Protein AF-A0A836I1F8-F1 (afdb_monomer_lite)

Structure (mmCIF, N/CA/C/O backbone):
data_AF-A0A836I1F8-F1
#
_entry.id   AF-A0A836I1F8-F1
#
loop_
_atom_site.group_PDB
_atom_site.id
_atom_site.type_symbol
_atom_site.label_atom_id
_atom_site.label_alt_id
_atom_site.label_comp_id
_atom_site.label_asym_id
_atom_site.label_entity_id
_atom_site.label_seq_id
_atom_site.pdbx_PDB_ins_code
_atom_site.Cartn_x
_atom_site.Cartn_y
_atom_site.Cartn_z
_atom_site.occupancy
_atom_site.B_iso_or_equiv
_atom_site.auth_seq_id
_atom_site.auth_comp_id
_atom_site.auth_asym_id
_atom_site.auth_atom_id
_atom_site.pdbx_PDB_model_num
ATOM 1 N N . MET A 1 1 ? 50.837 37.547 17.992 1.00 41.62 1 MET A N 1
ATOM 2 C CA . MET A 1 1 ? 50.452 37.220 16.601 1.00 41.62 1 MET A CA 1
ATOM 3 C C . MET A 1 1 ? 49.701 35.899 16.620 1.00 41.62 1 MET A C 1
ATOM 5 O O . MET A 1 1 ? 50.272 34.918 17.073 1.00 41.62 1 MET A O 1
ATOM 9 N N . TYR A 1 2 ? 48.423 35.875 16.237 1.00 47.38 2 TYR A N 1
ATOM 10 C CA . TYR A 1 2 ? 47.593 34.667 16.320 1.00 47.38 2 TYR A CA 1
ATOM 11 C C . TYR A 1 2 ? 47.621 33.910 14.987 1.00 47.38 2 TYR A C 1
ATOM 13 O O . TYR A 1 2 ? 47.236 34.447 13.952 1.00 47.38 2 TYR A O 1
ATOM 21 N N . SER A 1 3 ? 48.096 32.665 15.018 1.00 52.44 3 SER A N 1
ATOM 22 C CA . SER A 1 3 ? 48.100 31.749 13.875 1.00 52.44 3 SER A CA 1
ATOM 23 C C . SER A 1 3 ? 46.714 31.111 13.723 1.00 52.44 3 SER A C 1
ATOM 25 O O . SER A 1 3 ? 46.340 30.231 14.500 1.00 52.44 3 SER A O 1
ATOM 27 N N . LEU A 1 4 ? 45.952 31.534 12.711 1.00 58.38 4 LEU A N 1
ATOM 28 C CA . LEU A 1 4 ? 44.694 30.897 12.315 1.00 58.38 4 LEU A CA 1
ATOM 29 C C . LEU A 1 4 ? 44.990 29.585 11.577 1.00 58.38 4 LEU A C 1
ATOM 31 O O . LEU A 1 4 ? 45.276 29.569 10.380 1.00 58.38 4 LEU A O 1
ATOM 35 N N . SER A 1 5 ? 44.906 28.473 12.306 1.00 56.66 5 SER A N 1
ATOM 36 C CA . SER A 1 5 ? 44.980 27.126 11.740 1.00 56.66 5 SER A CA 1
ATOM 37 C C . SER A 1 5 ? 43.725 26.855 10.902 1.00 56.66 5 SER A C 1
ATOM 39 O O . SER A 1 5 ? 42.665 26.507 11.424 1.00 56.66 5 SER A O 1
ATOM 41 N N . ARG A 1 6 ? 43.824 27.042 9.581 1.00 63.53 6 ARG A N 1
ATOM 42 C CA . ARG A 1 6 ? 42.794 26.587 8.641 1.00 63.53 6 ARG A CA 1
ATOM 43 C C . ARG A 1 6 ? 42.877 25.069 8.538 1.00 63.53 6 ARG A C 1
ATOM 45 O O . ARG A 1 6 ? 43.654 24.531 7.756 1.00 63.53 6 ARG A O 1
ATOM 52 N N . ARG A 1 7 ? 42.060 24.372 9.327 1.00 64.12 7 ARG A N 1
ATOM 53 C CA . ARG A 1 7 ? 41.775 22.955 9.090 1.00 64.12 7 ARG A CA 1
ATOM 54 C C . ARG A 1 7 ? 40.974 22.865 7.797 1.00 64.12 7 ARG A C 1
ATOM 56 O O . ARG A 1 7 ? 39.801 23.227 7.760 1.00 64.12 7 ARG A O 1
ATOM 63 N N . VAL A 1 8 ? 41.632 22.439 6.725 1.00 63.22 8 VAL A N 1
ATOM 64 C CA . VAL A 1 8 ? 40.969 22.099 5.468 1.00 63.22 8 VAL A CA 1
ATOM 65 C C . VAL A 1 8 ? 40.129 20.859 5.751 1.00 63.22 8 VAL A C 1
ATOM 67 O O . VAL A 1 8 ? 40.662 19.767 5.932 1.00 63.22 8 VAL A O 1
ATOM 70 N N . LEU A 1 9 ? 38.816 21.044 5.877 1.00 62.44 9 LEU A N 1
ATOM 71 C CA . LEU A 1 9 ? 37.870 19.943 5.998 1.00 62.44 9 LEU A CA 1
ATOM 72 C C . LEU A 1 9 ? 37.938 19.139 4.699 1.00 62.44 9 LEU A C 1
ATOM 74 O O . LEU A 1 9 ? 37.469 19.589 3.653 1.00 62.44 9 LEU A O 1
ATOM 78 N N . HIS A 1 10 ? 38.570 17.967 4.758 1.00 67.44 10 HIS A N 1
ATOM 79 C CA . HIS A 1 10 ? 38.557 17.022 3.656 1.00 67.44 10 HIS A CA 1
ATOM 80 C C . HIS A 1 10 ? 37.114 16.560 3.450 1.00 67.44 10 HIS A C 1
ATOM 82 O O . HIS A 1 10 ? 36.580 15.755 4.206 1.00 67.44 10 HIS A O 1
ATOM 88 N N . THR A 1 11 ? 36.475 17.113 2.427 1.00 67.25 11 THR A N 1
ATOM 89 C CA . THR A 1 11 ? 35.201 16.634 1.905 1.00 67.25 11 THR A CA 1
ATOM 90 C C . THR A 1 11 ? 35.525 15.621 0.807 1.00 67.25 11 THR A C 1
ATOM 92 O O . THR A 1 11 ? 36.039 16.013 -0.245 1.00 67.25 11 THR A O 1
ATOM 95 N N . PRO A 1 12 ? 35.318 14.309 1.022 1.00 70.38 12 PRO A N 1
ATOM 96 C CA . PRO A 1 12 ? 35.457 13.348 -0.060 1.00 70.38 12 PRO A CA 1
ATOM 97 C C . PRO A 1 12 ? 34.314 13.591 -1.050 1.00 70.38 12 PRO A C 1
ATOM 99 O O . PRO A 1 12 ? 33.153 13.307 -0.771 1.00 70.38 12 PRO A O 1
ATOM 102 N N . SER A 1 13 ? 34.637 14.165 -2.210 1.00 71.00 13 SER A N 1
ATOM 103 C CA . SER A 1 13 ? 33.685 14.255 -3.316 1.00 71.00 13 SER A CA 1
ATOM 104 C C . SER A 1 13 ? 33.624 12.896 -4.005 1.00 71.00 13 SER A C 1
ATOM 106 O O . SER A 1 13 ? 34.591 12.450 -4.623 1.00 71.00 13 SER A O 1
ATOM 108 N N . ILE A 1 14 ? 32.489 12.213 -3.871 1.00 73.44 14 ILE A N 1
ATOM 109 C CA . ILE A 1 14 ? 32.234 10.971 -4.599 1.00 73.44 14 ILE A CA 1
ATOM 110 C C . ILE A 1 14 ? 32.002 11.354 -6.063 1.00 73.44 14 ILE A C 1
ATOM 112 O O . ILE A 1 14 ? 30.986 11.952 -6.413 1.00 73.44 14 ILE A O 1
ATOM 116 N N . ARG A 1 15 ? 32.984 11.057 -6.917 1.00 66.62 15 ARG A N 1
ATOM 117 C CA . ARG A 1 15 ? 32.879 11.238 -8.367 1.00 66.62 15 ARG A CA 1
ATOM 118 C C . ARG A 1 15 ? 32.324 9.956 -8.966 1.00 66.62 15 ARG A C 1
ATOM 120 O O . ARG A 1 15 ? 33.021 8.951 -9.035 1.00 66.62 15 ARG A O 1
ATOM 127 N N . PHE A 1 16 ? 31.076 9.996 -9.405 1.00 64.06 16 PHE A N 1
ATOM 128 C CA . PHE A 1 16 ? 30.490 8.895 -10.154 1.00 64.06 16 PHE A CA 1
ATOM 129 C C . PHE A 1 16 ? 30.950 8.972 -11.616 1.00 64.06 16 PHE A C 1
ATOM 131 O O . PHE A 1 16 ? 30.453 9.779 -12.396 1.00 64.06 16 PHE A O 1
ATOM 138 N N . THR A 1 17 ? 31.923 8.141 -11.990 1.00 67.44 17 THR A N 1
ATOM 139 C CA . THR A 1 17 ? 32.357 7.928 -13.382 1.00 67.44 17 THR A CA 1
ATOM 140 C C . THR A 1 17 ? 31.455 6.906 -14.068 1.00 67.44 17 THR A C 1
ATOM 142 O O . THR A 1 17 ? 31.910 5.846 -14.488 1.00 67.44 17 T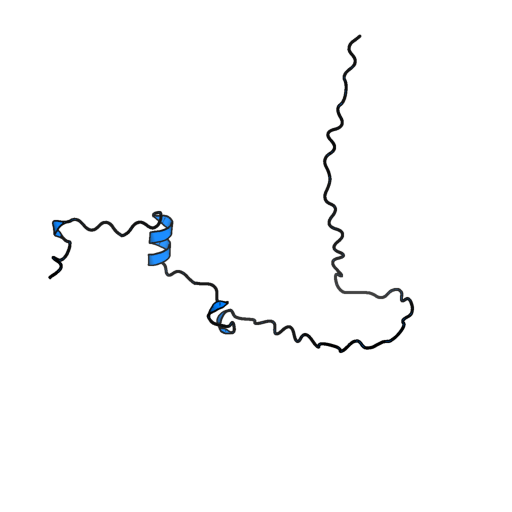HR A O 1
ATOM 145 N N . TYR A 1 18 ? 30.159 7.189 -14.166 1.00 62.56 18 TYR A N 1
ATOM 146 C CA . TYR A 1 18 ? 29.302 6.438 -15.080 1.00 62.56 18 TYR A CA 1
ATOM 147 C C . TYR A 1 18 ? 29.262 7.200 -16.398 1.00 62.56 18 TYR A C 1
ATOM 149 O O . TYR A 1 18 ? 28.641 8.258 -16.502 1.00 62.56 18 TYR A O 1
ATOM 157 N N . ALA A 1 19 ? 29.975 6.684 -17.400 1.00 63.66 19 ALA A N 1
ATOM 158 C CA . ALA A 1 19 ? 29.827 7.149 -18.767 1.00 63.66 19 ALA A CA 1
ATOM 159 C C . ALA A 1 19 ? 28.411 6.783 -19.219 1.00 63.66 19 ALA A C 1
ATOM 161 O O . ALA A 1 19 ? 28.134 5.639 -19.577 1.00 63.66 19 ALA A O 1
ATOM 162 N N . LEU A 1 20 ? 27.497 7.753 -19.181 1.00 56.62 20 LEU A N 1
ATOM 163 C CA . LEU A 1 20 ? 26.290 7.666 -19.983 1.00 56.62 20 LEU A CA 1
ATOM 164 C C . LEU A 1 20 ? 26.766 7.676 -21.432 1.00 56.62 20 LEU A C 1
ATOM 166 O O . LEU A 1 20 ? 27.082 8.732 -21.982 1.00 56.62 20 LEU A O 1
ATOM 170 N N . VAL A 1 21 ? 26.856 6.490 -22.035 1.00 56.84 21 VAL A N 1
ATOM 171 C CA . VAL A 1 21 ? 26.918 6.342 -23.487 1.00 56.84 21 VAL A CA 1
ATOM 172 C C . VAL A 1 21 ? 25.571 6.837 -24.007 1.00 56.84 21 VAL A C 1
ATOM 174 O O . VAL A 1 21 ? 24.631 6.081 -24.236 1.00 56.84 21 VAL A O 1
ATOM 177 N N . LYS A 1 22 ? 25.455 8.162 -24.107 1.00 55.47 22 LYS A N 1
ATOM 178 C CA . LYS A 1 22 ? 24.421 8.828 -24.878 1.00 55.47 22 LYS A CA 1
ATOM 179 C C . LYS A 1 22 ? 24.738 8.477 -26.321 1.00 55.47 22 LYS A C 1
ATOM 181 O O . LYS A 1 22 ? 25.805 8.825 -26.818 1.00 55.47 22 LYS A O 1
ATOM 186 N N . GLY A 1 23 ? 23.856 7.689 -26.926 1.00 55.22 23 GLY A N 1
ATOM 187 C CA . GLY A 1 23 ? 24.056 7.145 -28.258 1.00 55.22 23 GLY A CA 1
ATOM 188 C C . GLY A 1 23 ? 24.513 8.204 -29.261 1.00 55.22 23 GLY A C 1
ATOM 189 O O . GLY A 1 23 ? 23.985 9.315 -29.292 1.00 55.22 23 GLY A O 1
ATOM 190 N N . GLY A 1 24 ? 25.481 7.808 -30.087 1.00 49.38 24 GLY A N 1
ATOM 191 C CA . GLY A 1 24 ? 25.861 8.513 -31.305 1.00 49.38 24 GLY A CA 1
ATOM 192 C C . GLY A 1 24 ? 27.354 8.808 -31.411 1.00 49.38 24 GLY A C 1
ATOM 193 O O . GLY A 1 24 ? 27.813 9.827 -30.914 1.00 49.38 24 GLY A O 1
ATOM 194 N N . GLY A 1 25 ? 28.079 7.967 -32.159 1.00 48.03 25 GLY A N 1
ATOM 195 C CA . GLY A 1 25 ? 29.293 8.398 -32.864 1.00 48.03 25 GLY A CA 1
ATOM 196 C C . GLY A 1 25 ? 30.603 7.711 -32.471 1.00 48.03 25 GLY A C 1
ATOM 197 O O . GLY A 1 25 ? 31.259 8.107 -31.520 1.00 48.03 25 GLY A O 1
ATOM 198 N N . ILE A 1 26 ? 30.964 6.700 -33.267 1.00 55.03 26 ILE A N 1
ATOM 199 C CA . ILE A 1 26 ? 32.305 6.314 -33.753 1.00 55.03 26 ILE A CA 1
ATOM 200 C C . ILE A 1 26 ? 33.515 6.902 -32.991 1.00 55.03 26 ILE A C 1
ATOM 202 O O . ILE A 1 26 ? 33.825 8.074 -33.174 1.00 55.03 26 ILE A O 1
ATOM 206 N N . ALA A 1 27 ? 34.288 6.057 -32.292 1.00 46.78 27 ALA A N 1
ATOM 207 C CA . ALA A 1 27 ? 35.757 6.012 -32.406 1.00 46.78 27 ALA A CA 1
ATOM 208 C C . ALA A 1 27 ? 36.402 4.916 -31.530 1.00 46.78 27 ALA A C 1
ATOM 210 O O . ALA A 1 27 ? 36.080 4.763 -30.358 1.00 46.78 27 ALA A O 1
ATOM 211 N N . ALA A 1 28 ? 37.406 4.270 -32.134 1.00 44.59 28 ALA A N 1
ATOM 212 C CA . ALA A 1 28 ? 38.546 3.559 -31.546 1.00 44.59 28 ALA A CA 1
ATOM 213 C C . ALA A 1 28 ? 38.336 2.158 -30.925 1.00 44.59 28 ALA A C 1
ATOM 215 O O . ALA A 1 28 ? 37.931 1.985 -29.781 1.00 44.59 28 ALA A O 1
ATOM 216 N N . ALA A 1 29 ? 38.768 1.150 -31.694 1.00 47.94 29 ALA A N 1
ATOM 217 C CA . ALA A 1 29 ? 39.170 -0.173 -31.214 1.00 47.94 29 ALA A CA 1
ATOM 218 C C . ALA A 1 29 ? 40.336 -0.090 -30.199 1.00 47.94 29 ALA A C 1
ATOM 220 O O . ALA A 1 29 ? 41.109 0.872 -30.227 1.00 47.94 29 ALA A O 1
ATOM 221 N N . PRO A 1 30 ? 40.558 -1.145 -29.391 1.00 49.69 30 PRO A N 1
ATOM 222 C CA . PRO A 1 30 ? 41.634 -2.062 -29.774 1.00 49.69 30 PRO A CA 1
ATOM 223 C C . PRO A 1 30 ? 41.304 -3.562 -29.624 1.00 49.69 30 PRO A C 1
ATOM 225 O O . PRO A 1 30 ? 40.327 -3.974 -29.013 1.00 49.69 30 PRO A O 1
ATOM 228 N N . LYS A 1 31 ? 42.165 -4.342 -30.286 1.00 46.47 31 LYS A N 1
ATOM 229 C CA . LYS A 1 31 ? 42.172 -5.780 -30.616 1.00 46.47 31 LYS A CA 1
ATOM 230 C C . LYS A 1 31 ? 41.732 -6.782 -29.526 1.00 46.47 31 LYS A C 1
ATOM 232 O O . LYS A 1 31 ? 42.033 -6.625 -28.351 1.00 46.47 31 LYS A O 1
ATOM 237 N N . ALA A 1 32 ? 41.122 -7.872 -30.011 1.00 45.03 32 ALA A N 1
ATOM 238 C CA . ALA A 1 32 ? 40.672 -9.080 -29.303 1.00 45.03 32 ALA A CA 1
ATOM 239 C C . ALA A 1 32 ? 41.815 -9.938 -28.700 1.00 45.03 32 ALA A C 1
ATOM 241 O O . ALA A 1 32 ? 42.976 -9.771 -29.083 1.00 45.03 32 ALA A O 1
ATOM 242 N N . PRO A 1 33 ? 41.482 -10.930 -27.846 1.00 47.78 33 PRO A N 1
ATOM 243 C CA . PRO A 1 33 ? 41.369 -12.284 -28.393 1.00 47.78 33 PRO A CA 1
ATOM 244 C C . PRO A 1 33 ? 40.079 -13.017 -27.989 1.00 47.78 33 PRO A C 1
ATOM 246 O O . PRO A 1 33 ? 39.545 -12.890 -26.891 1.00 47.78 33 PRO A O 1
ATOM 249 N N . THR A 1 34 ? 39.596 -13.807 -28.939 1.00 49.47 34 THR A N 1
ATOM 250 C CA . THR A 1 34 ? 38.479 -14.749 -28.865 1.00 49.47 34 THR A CA 1
ATOM 251 C C . THR A 1 34 ? 38.721 -15.883 -27.869 1.00 49.47 34 THR A C 1
ATOM 253 O O . THR A 1 34 ? 39.661 -16.651 -28.055 1.00 49.47 34 THR A O 1
ATOM 256 N N . ALA A 1 35 ? 37.804 -16.072 -26.917 1.00 39.62 35 ALA A N 1
ATOM 257 C CA . ALA A 1 35 ? 37.450 -17.388 -26.383 1.00 39.62 35 ALA A CA 1
ATOM 258 C C . ALA A 1 35 ? 36.071 -17.337 -25.700 1.00 39.62 35 ALA A C 1
ATOM 260 O O . ALA A 1 35 ? 35.912 -16.744 -24.639 1.00 39.62 35 ALA A O 1
ATOM 261 N N . GLY A 1 36 ? 35.078 -17.975 -26.327 1.00 48.12 36 GLY A N 1
ATOM 262 C CA . GLY A 1 36 ? 33.921 -18.539 -25.629 1.00 48.12 36 GLY A CA 1
ATOM 263 C C . GLY A 1 36 ? 32.968 -17.567 -24.936 1.00 48.12 36 GLY A C 1
ATOM 264 O O . GLY A 1 36 ? 32.542 -17.844 -23.820 1.00 48.12 36 GLY A O 1
ATOM 265 N N . ALA A 1 37 ? 32.565 -16.472 -25.583 1.00 41.62 37 ALA A N 1
ATOM 266 C CA . ALA A 1 37 ? 31.352 -15.783 -25.155 1.00 41.62 37 ALA A CA 1
ATOM 267 C C . ALA A 1 37 ? 30.156 -16.628 -25.607 1.00 41.62 37 ALA A C 1
ATOM 269 O O . ALA A 1 37 ? 29.648 -16.463 -26.719 1.00 41.62 37 ALA A O 1
ATOM 270 N N . ALA A 1 38 ? 29.717 -17.555 -24.748 1.00 49.28 38 ALA A N 1
ATOM 271 C CA . ALA A 1 38 ? 28.325 -17.972 -24.751 1.00 49.28 38 ALA A CA 1
ATOM 272 C C . ALA A 1 38 ? 27.528 -16.671 -24.687 1.00 49.28 38 ALA A C 1
ATOM 274 O O . ALA A 1 38 ? 27.479 -16.003 -23.653 1.00 49.28 38 ALA A O 1
ATOM 275 N N . THR A 1 39 ? 27.040 -16.239 -25.846 1.00 45.72 39 THR A N 1
ATOM 276 C CA . THR A 1 39 ? 26.238 -15.036 -25.955 1.00 45.72 39 THR A CA 1
ATOM 277 C C . THR A 1 39 ? 24.928 -15.434 -25.317 1.00 45.72 39 THR A C 1
ATOM 279 O O . THR A 1 39 ? 24.042 -15.974 -25.972 1.00 45.72 39 THR A O 1
ATOM 282 N N . ILE A 1 40 ? 24.847 -15.269 -23.996 1.00 58.88 40 ILE A N 1
ATOM 283 C CA . ILE A 1 40 ? 23.576 -15.210 -23.305 1.00 5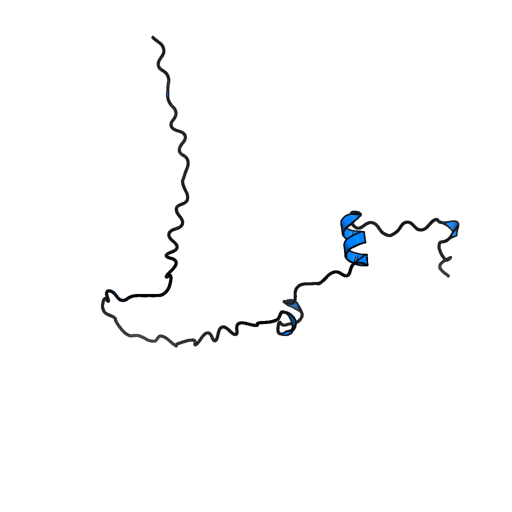8.88 40 ILE A CA 1
ATOM 284 C C . ILE A 1 40 ? 22.943 -13.971 -23.917 1.00 58.88 40 ILE A C 1
ATOM 286 O O . ILE A 1 40 ? 23.230 -12.844 -23.514 1.00 58.88 40 ILE A O 1
ATOM 290 N N . THR A 1 41 ? 22.154 -14.172 -24.969 1.00 52.28 41 THR A N 1
ATOM 291 C CA . THR A 1 41 ? 21.130 -13.225 -25.373 1.00 52.28 41 THR A CA 1
ATOM 292 C C . THR A 1 41 ? 20.224 -13.113 -24.165 1.00 52.28 41 THR A C 1
ATOM 294 O O . THR A 1 41 ? 19.258 -13.858 -24.017 1.00 52.28 41 THR A O 1
ATOM 297 N N . HIS A 1 42 ? 20.605 -12.242 -23.234 1.00 53.72 42 HIS A N 1
ATOM 298 C CA . HIS A 1 42 ? 19.739 -11.790 -22.177 1.00 53.72 42 HIS A CA 1
ATOM 299 C C . HIS A 1 42 ? 18.680 -10.978 -22.906 1.00 53.72 42 HIS A C 1
ATOM 301 O O . HIS A 1 42 ? 18.830 -9.775 -23.108 1.00 53.72 42 HIS A O 1
ATOM 307 N N . VAL A 1 43 ? 17.650 -11.669 -23.391 1.00 60.75 43 VAL A N 1
ATOM 308 C CA . VAL A 1 43 ? 16.435 -11.042 -23.885 1.00 60.75 43 VAL A CA 1
ATOM 309 C C . VAL A 1 43 ? 15.866 -10.342 -22.662 1.00 60.75 43 VAL A C 1
ATOM 311 O O . VAL A 1 43 ? 15.229 -10.955 -21.812 1.00 60.75 43 VAL A O 1
ATOM 314 N N . GLN A 1 44 ? 16.230 -9.074 -22.485 1.00 66.31 44 GLN A N 1
ATOM 315 C CA . GLN A 1 44 ? 15.582 -8.205 -21.523 1.00 66.31 44 GLN A CA 1
ATOM 316 C C . GLN A 1 44 ? 14.175 -7.998 -22.075 1.00 66.31 44 GLN A C 1
ATOM 318 O O . GLN A 1 44 ? 13.954 -7.130 -22.913 1.00 66.31 44 GLN A O 1
ATOM 323 N N . THR A 1 45 ? 13.242 -8.866 -21.687 1.00 72.38 45 THR A N 1
ATOM 324 C CA . THR A 1 45 ? 11.813 -8.621 -21.872 1.00 72.38 45 THR A CA 1
ATOM 325 C C . THR A 1 45 ? 11.472 -7.403 -21.032 1.00 72.38 45 THR A C 1
ATOM 327 O O . THR A 1 45 ? 11.319 -7.491 -19.814 1.00 72.38 45 THR A O 1
ATOM 330 N N . ILE A 1 46 ? 11.466 -6.246 -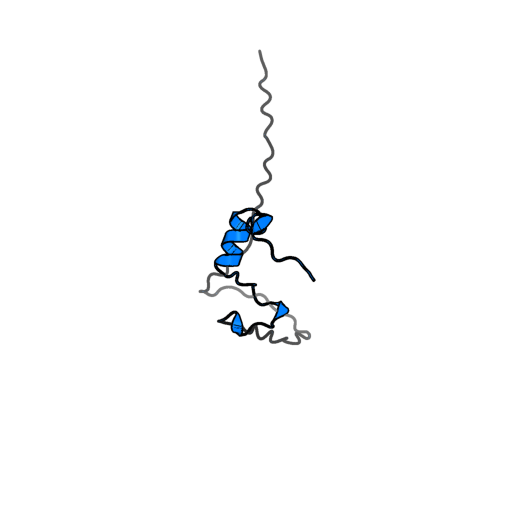21.688 1.00 78.00 46 ILE A N 1
ATOM 331 C CA . ILE A 1 46 ? 10.943 -5.006 -21.134 1.00 78.00 46 ILE A CA 1
ATOM 332 C C . ILE A 1 46 ? 9.426 -5.175 -21.142 1.00 78.00 46 ILE A C 1
ATOM 334 O O . ILE A 1 46 ? 8.828 -5.280 -22.207 1.00 78.00 46 ILE A O 1
ATOM 338 N N . PHE A 1 47 ? 8.829 -5.270 -19.957 1.00 79.94 47 PHE A N 1
ATOM 339 C CA . PHE A 1 47 ? 7.378 -5.300 -19.802 1.00 79.94 47 PHE A CA 1
ATOM 340 C C . PHE A 1 47 ? 6.858 -3.865 -19.786 1.00 79.94 47 PHE A C 1
ATOM 342 O O . PHE A 1 47 ? 7.384 -3.026 -19.049 1.00 79.94 47 PHE A O 1
ATOM 349 N N . GLU A 1 48 ? 5.842 -3.581 -20.596 1.00 83.56 48 GLU A N 1
ATOM 350 C CA . GLU A 1 48 ? 5.257 -2.237 -20.693 1.00 83.56 48 GLU A CA 1
ATOM 351 C C . GLU A 1 48 ? 4.193 -1.998 -19.609 1.00 83.56 48 GLU A C 1
ATOM 353 O O . GLU A 1 48 ? 3.885 -0.852 -19.280 1.00 83.56 48 GLU A O 1
ATOM 358 N N . SER A 1 49 ? 3.670 -3.073 -19.006 1.00 86.25 49 SER A N 1
ATOM 359 C CA . SER A 1 49 ? 2.640 -3.027 -17.966 1.00 86.25 49 SER A CA 1
ATOM 360 C C . SER A 1 49 ? 2.985 -3.896 -16.754 1.00 86.25 49 SER A C 1
ATOM 362 O O . SER A 1 49 ? 3.544 -4.988 -16.865 1.00 86.25 49 SER A O 1
ATOM 364 N N . PHE A 1 50 ? 2.574 -3.446 -15.565 1.00 86.62 50 PHE A N 1
ATOM 365 C CA . PHE A 1 50 ? 2.698 -4.223 -14.328 1.00 86.62 50 PHE A CA 1
ATOM 366 C C . PHE A 1 50 ? 1.828 -5.489 -14.329 1.00 86.62 50 PHE A C 1
ATOM 368 O O . PHE A 1 50 ? 2.126 -6.435 -13.596 1.00 86.62 50 PHE A O 1
ATOM 375 N N . ASP A 1 51 ? 0.787 -5.548 -15.163 1.00 86.19 51 ASP A N 1
ATOM 376 C CA . ASP A 1 51 ? -0.081 -6.725 -15.290 1.00 86.19 51 ASP A CA 1
ATOM 377 C C . ASP A 1 51 ? 0.598 -7.912 -15.976 1.00 86.19 51 ASP A C 1
ATOM 379 O O . ASP A 1 51 ? 0.117 -9.043 -15.877 1.00 86.19 51 ASP A O 1
ATOM 383 N N . GLU A 1 52 ? 1.736 -7.686 -16.622 1.00 87.44 52 GLU A N 1
ATOM 384 C CA . GLU A 1 52 ? 2.530 -8.728 -17.274 1.00 87.44 52 GLU A CA 1
ATOM 385 C C . GLU A 1 52 ? 3.522 -9.375 -16.298 1.00 87.44 52 GLU A C 1
ATOM 387 O O . GLU A 1 52 ? 4.002 -10.487 -16.526 1.00 87.44 52 GLU A O 1
ATOM 392 N N . LEU A 1 53 ? 3.782 -8.727 -15.157 1.00 87.38 53 LEU A N 1
ATOM 393 C CA . LEU A 1 53 ? 4.705 -9.242 -14.157 1.00 87.38 53 LEU A CA 1
ATOM 394 C C . LEU A 1 53 ? 4.118 -10.465 -13.431 1.00 87.38 53 LEU A C 1
ATOM 396 O O . LEU A 1 53 ? 2.903 -10.558 -13.196 1.00 87.38 53 LEU A O 1
ATOM 400 N N . PRO A 1 54 ? 4.969 -11.401 -12.984 1.00 90.69 54 PRO A N 1
ATOM 401 C CA . PRO A 1 54 ? 4.581 -12.435 -12.035 1.00 90.69 54 PRO A CA 1
ATOM 402 C C . PRO A 1 54 ? 3.908 -11.845 -10.791 1.00 90.69 54 PRO A C 1
ATOM 404 O O . PRO A 1 54 ? 4.329 -10.810 -10.281 1.00 90.69 54 PRO A O 1
ATOM 407 N N . LYS A 1 55 ? 2.887 -12.529 -10.255 1.00 90.00 55 LYS A N 1
ATOM 408 C CA . LYS A 1 55 ? 2.038 -12.020 -9.154 1.00 90.00 55 LYS A CA 1
ATOM 409 C C . LYS A 1 55 ? 2.814 -11.479 -7.947 1.00 90.00 55 LYS A C 1
ATOM 411 O O . LYS A 1 55 ? 2.393 -10.501 -7.351 1.00 90.00 55 LYS A O 1
ATOM 416 N N . HIS A 1 56 ? 3.929 -12.112 -7.591 1.00 90.12 56 HIS A N 1
ATOM 417 C CA . HIS A 1 56 ? 4.752 -11.737 -6.437 1.00 90.12 56 HIS A CA 1
ATOM 418 C C . HIS A 1 56 ? 5.679 -10.536 -6.699 1.00 90.12 56 HIS A C 1
ATOM 420 O O . HIS A 1 56 ? 6.242 -9.997 -5.754 1.00 90.12 56 HIS A O 1
ATOM 426 N N . LEU A 1 57 ? 5.844 -10.130 -7.962 1.00 89.31 57 LEU A N 1
ATOM 427 C CA . LEU A 1 57 ? 6.605 -8.946 -8.373 1.00 89.31 57 LEU A CA 1
ATOM 428 C C . LEU A 1 57 ? 5.698 -7.755 -8.697 1.00 89.31 57 LEU A C 1
ATOM 430 O O . LEU A 1 57 ? 6.197 -6.656 -8.926 1.00 89.31 57 LEU A O 1
ATOM 434 N N . ARG A 1 58 ? 4.374 -7.955 -8.730 1.00 91.50 58 ARG A N 1
ATOM 435 C CA . ARG A 1 58 ? 3.432 -6.860 -8.960 1.00 91.50 58 ARG A CA 1
ATOM 436 C C . ARG A 1 58 ? 3.419 -5.927 -7.752 1.00 91.50 58 ARG A C 1
ATOM 438 O O . ARG A 1 58 ? 3.264 -6.408 -6.626 1.00 91.50 58 ARG A O 1
ATOM 445 N N . PRO A 1 59 ? 3.525 -4.606 -7.963 1.00 90.31 59 PRO A N 1
ATOM 446 C CA . PRO A 1 59 ? 3.276 -3.641 -6.907 1.00 90.31 59 PRO A CA 1
ATOM 447 C C . PRO A 1 59 ? 1.869 -3.832 -6.335 1.00 90.31 59 PRO A C 1
ATOM 449 O O . PRO A 1 59 ? 0.904 -4.025 -7.077 1.00 90.31 59 PRO A O 1
ATOM 452 N N . ARG A 1 60 ? 1.740 -3.762 -5.008 1.00 90.06 60 ARG A N 1
ATOM 453 C CA . ARG A 1 60 ? 0.424 -3.726 -4.366 1.00 90.06 60 ARG A CA 1
ATOM 454 C C . ARG A 1 60 ? -0.187 -2.345 -4.584 1.00 90.06 60 ARG A C 1
ATOM 456 O O . ARG A 1 60 ? 0.392 -1.348 -4.163 1.00 90.06 60 ARG A O 1
ATOM 463 N N . VAL A 1 61 ? -1.363 -2.309 -5.198 1.00 90.12 61 VAL A N 1
ATOM 464 C CA . VAL A 1 61 ? -2.173 -1.094 -5.321 1.00 90.12 61 VAL A CA 1
ATOM 465 C C . VAL A 1 61 ? -3.146 -1.053 -4.147 1.00 90.12 61 VAL A C 1
ATOM 467 O O . VAL A 1 61 ? -3.839 -2.038 -3.896 1.00 90.12 61 VAL A O 1
ATOM 470 N N . PHE A 1 62 ? -3.159 0.059 -3.415 1.00 91.75 62 PHE A N 1
ATOM 471 C CA . PHE A 1 62 ? -4.092 0.286 -2.312 1.00 91.75 62 PHE A CA 1
ATOM 472 C C . PHE A 1 62 ? -5.388 0.894 -2.843 1.00 91.75 62 PHE A C 1
ATOM 474 O O . PHE A 1 62 ? -5.339 1.772 -3.706 1.00 91.75 62 PHE A O 1
ATOM 481 N N . CYS A 1 63 ? -6.535 0.450 -2.331 1.00 92.88 63 CYS A N 1
ATOM 482 C CA . CYS A 1 63 ? -7.799 1.140 -2.598 1.00 92.88 63 CYS A CA 1
ATOM 483 C C . CYS A 1 63 ? -7.939 2.389 -1.713 1.00 92.88 63 CYS A C 1
ATOM 485 O O . CYS A 1 63 ? -7.255 2.511 -0.697 1.00 92.88 63 CYS A O 1
ATOM 487 N N . ASP A 1 64 ? -8.850 3.298 -2.063 1.00 91.31 64 ASP A N 1
ATOM 488 C CA . ASP A 1 64 ? -9.041 4.561 -1.330 1.00 91.31 64 ASP A CA 1
ATOM 489 C C . ASP A 1 64 ? -9.306 4.333 0.166 1.00 91.31 64 ASP A C 1
ATOM 491 O O . ASP A 1 64 ? -8.694 4.966 1.018 1.00 91.31 64 ASP A O 1
ATOM 495 N N . ALA A 1 65 ? -10.125 3.334 0.504 1.00 88.56 65 ALA A N 1
ATOM 496 C CA . ALA A 1 65 ? -10.399 2.985 1.896 1.00 88.56 65 ALA A CA 1
ATOM 497 C C . ALA A 1 65 ? -9.153 2.480 2.652 1.00 88.56 65 ALA A C 1
ATOM 499 O O . ALA A 1 65 ? -8.988 2.766 3.837 1.00 88.56 65 ALA A O 1
ATOM 500 N N . GLU A 1 66 ? -8.266 1.724 1.996 1.00 90.75 66 GLU A N 1
ATOM 501 C CA . GLU A 1 66 ? -6.986 1.314 2.592 1.00 90.75 66 GLU A CA 1
ATOM 502 C C . GLU A 1 66 ? -6.043 2.512 2.747 1.00 90.75 66 GLU A C 1
ATOM 504 O O . GLU A 1 66 ? -5.349 2.623 3.760 1.00 90.75 66 GLU A O 1
ATOM 509 N N . MET A 1 67 ? -6.041 3.414 1.764 1.00 92.69 67 MET A N 1
ATOM 510 C CA . MET A 1 67 ? -5.266 4.651 1.789 1.00 92.69 67 MET A CA 1
ATOM 511 C C . MET A 1 67 ? -5.667 5.524 2.983 1.00 92.69 67 MET A C 1
ATOM 513 O O . MET A 1 67 ? -4.791 5.974 3.720 1.00 92.69 67 MET A O 1
ATOM 517 N N . ASP A 1 68 ? -6.968 5.697 3.222 1.00 90.12 68 ASP A N 1
ATOM 518 C CA . ASP A 1 68 ? -7.503 6.455 4.358 1.00 90.12 68 ASP A CA 1
ATOM 519 C C . ASP A 1 68 ? -7.043 5.859 5.692 1.00 90.12 68 ASP A C 1
ATOM 521 O O . ASP A 1 68 ? -6.595 6.572 6.590 1.00 90.12 68 ASP A O 1
ATOM 525 N N . VAL A 1 69 ? -7.081 4.531 5.819 1.00 90.31 69 VAL A N 1
ATOM 526 C CA . VAL A 1 69 ? -6.595 3.843 7.022 1.00 90.31 69 VAL A CA 1
ATOM 527 C C . VAL A 1 69 ? -5.106 4.112 7.238 1.00 90.31 69 VAL A C 1
ATOM 529 O O . VAL A 1 69 ? -4.702 4.394 8.366 1.00 90.31 69 VAL A O 1
ATOM 532 N N . ILE A 1 70 ? -4.287 4.076 6.184 1.00 90.88 70 ILE A N 1
ATOM 533 C CA . ILE A 1 70 ? -2.851 4.382 6.272 1.00 90.88 70 ILE A CA 1
ATOM 534 C C . ILE A 1 70 ? -2.627 5.843 6.683 1.00 90.88 70 ILE A C 1
ATOM 536 O O . ILE A 1 70 ? -1.811 6.103 7.569 1.00 90.88 70 ILE A O 1
ATOM 540 N N . GLN A 1 71 ? -3.370 6.785 6.096 1.00 90.88 71 GLN A N 1
ATOM 541 C CA . GLN A 1 71 ? -3.300 8.208 6.451 1.00 90.88 71 GLN A CA 1
ATOM 542 C C . GLN A 1 71 ? -3.661 8.450 7.922 1.00 90.88 71 GLN A C 1
ATOM 544 O O . GLN A 1 71 ? -3.045 9.285 8.582 1.00 90.88 71 GLN A O 1
ATOM 549 N N . MET A 1 72 ? -4.592 7.661 8.462 1.00 90.25 72 MET A N 1
ATOM 550 C CA . MET A 1 72 ? -4.993 7.688 9.872 1.00 90.25 72 MET A CA 1
ATOM 551 C C . MET A 1 72 ? -4.096 6.832 10.787 1.00 90.25 72 MET A C 1
ATOM 553 O O . MET A 1 72 ? -4.474 6.513 11.916 1.00 90.25 72 MET A O 1
ATOM 557 N N . GLY A 1 73 ? -2.902 6.446 10.327 1.00 92.06 73 GLY A N 1
ATOM 558 C CA . GLY A 1 73 ? -1.914 5.717 11.128 1.00 92.06 73 GLY A CA 1
ATOM 559 C C . GLY A 1 73 ? -2.196 4.220 11.280 1.00 92.06 73 GLY A C 1
ATOM 560 O O . GLY A 1 73 ? -1.722 3.597 12.229 1.00 92.06 73 GLY A O 1
ATOM 561 N N . GLY A 1 74 ? -2.979 3.629 10.379 1.00 89.19 74 GLY A N 1
ATOM 562 C CA . GLY A 1 74 ? -3.336 2.210 10.408 1.00 89.19 74 GLY A CA 1
ATOM 563 C C . GLY A 1 74 ? -4.425 1.856 11.423 1.00 89.19 74 GLY A C 1
ATOM 564 O O . GLY A 1 74 ? -4.657 0.676 11.687 1.00 89.19 74 GLY A O 1
ATOM 565 N N . ALA A 1 75 ? -5.080 2.853 12.024 1.00 85.44 75 ALA A N 1
ATOM 566 C CA . ALA A 1 75 ? -6.117 2.624 13.019 1.00 85.44 75 ALA A CA 1
ATOM 567 C C . ALA A 1 75 ? -7.396 2.065 12.377 1.00 85.44 75 ALA A C 1
ATOM 569 O O . ALA A 1 75 ? -7.851 2.531 11.332 1.00 85.44 75 ALA A O 1
ATOM 570 N N . ALA A 1 76 ? -8.012 1.082 13.038 1.00 82.00 76 ALA A N 1
ATOM 571 C CA . ALA A 1 76 ? -9.334 0.615 12.646 1.00 82.00 76 ALA A CA 1
ATOM 572 C C . ALA A 1 76 ? -10.366 1.751 12.794 1.00 82.00 76 ALA A C 1
ATOM 574 O O . ALA A 1 76 ? -10.277 2.526 13.755 1.00 82.00 76 ALA A O 1
ATOM 575 N N . PRO A 1 77 ? -11.378 1.827 11.908 1.00 79.94 77 PRO A N 1
ATOM 576 C CA . PRO A 1 77 ? -12.463 2.788 12.047 1.00 79.94 77 PRO A CA 1
ATOM 577 C C . PRO A 1 77 ? -13.104 2.682 13.431 1.00 79.94 77 PRO A C 1
ATOM 579 O O . PRO A 1 77 ? -13.431 1.588 13.902 1.00 79.94 77 PRO A O 1
ATOM 582 N N . TYR A 1 78 ? -13.283 3.820 14.098 1.00 84.38 78 TYR A N 1
ATOM 583 C CA . TYR A 1 78 ? -13.899 3.843 15.417 1.00 84.38 78 TYR A CA 1
ATOM 584 C C . TYR A 1 78 ? -15.366 3.403 15.325 1.00 84.38 78 TYR A C 1
ATOM 586 O O . TYR A 1 78 ? -16.179 4.049 14.667 1.00 84.38 78 TYR A O 1
ATOM 594 N N . VAL A 1 79 ? -15.715 2.319 16.023 1.00 89.19 79 VAL A N 1
ATOM 595 C CA . VAL A 1 79 ? -17.101 1.851 16.159 1.00 89.19 79 VAL A CA 1
ATOM 596 C C . VAL A 1 79 ? -17.501 1.910 17.637 1.00 89.19 79 VAL A C 1
ATOM 598 O O . VAL A 1 79 ? -16.960 1.136 18.438 1.00 89.19 79 VAL A O 1
ATOM 601 N N . PRO A 1 80 ? -18.445 2.787 18.031 1.00 92.44 80 PRO A N 1
ATOM 602 C CA . PRO A 1 80 ? -18.953 2.863 19.399 1.00 92.44 80 PRO A CA 1
ATOM 603 C C . PRO A 1 80 ? -19.434 1.506 19.926 1.00 92.44 80 PRO A C 1
ATOM 605 O O . PRO A 1 80 ? -20.103 0.759 19.216 1.00 92.44 80 PRO A O 1
ATOM 608 N N . LYS A 1 81 ? -19.156 1.202 21.202 1.00 90.00 81 LYS A N 1
ATOM 609 C CA . LYS A 1 81 ? -19.441 -0.112 21.819 1.00 90.00 81 LYS A CA 1
ATOM 610 C C . LYS A 1 81 ? -20.893 -0.579 21.665 1.00 90.00 81 LYS A C 1
ATOM 612 O O . LYS A 1 81 ? -21.127 -1.759 21.455 1.00 90.00 81 LYS A O 1
ATOM 617 N N . HIS A 1 82 ? -21.856 0.336 21.753 1.00 91.12 82 HIS A N 1
ATOM 618 C CA . HIS A 1 82 ? -23.283 0.019 21.635 1.00 91.12 82 HIS A CA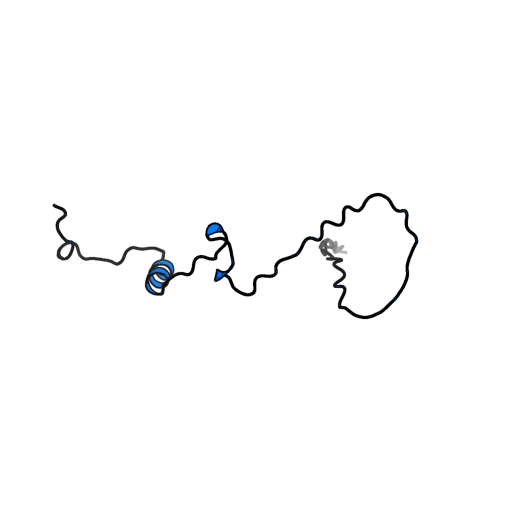 1
ATOM 619 C C . HIS A 1 82 ? -23.728 -0.279 20.191 1.00 91.12 82 HIS A C 1
ATOM 621 O O . HIS A 1 82 ? -24.795 -0.851 19.998 1.00 91.12 82 HIS A O 1
ATOM 627 N N . LEU A 1 83 ? -22.917 0.080 19.187 1.00 89.12 83 LEU A N 1
ATOM 628 C CA . LEU A 1 83 ? -23.127 -0.263 17.775 1.00 89.12 83 LEU A CA 1
ATOM 629 C C . LEU A 1 83 ? -22.361 -1.527 17.357 1.00 89.12 83 LEU A C 1
ATOM 631 O O . LEU A 1 83 ? -22.564 -2.041 16.256 1.00 89.12 83 LEU A O 1
ATOM 635 N N . GLN A 1 84 ? -21.476 -2.047 18.212 1.00 88.94 84 GLN A N 1
ATOM 636 C CA . GLN A 1 84 ? -20.753 -3.279 17.918 1.00 88.94 84 GLN A CA 1
ATOM 637 C C . GLN A 1 84 ? -21.704 -4.473 18.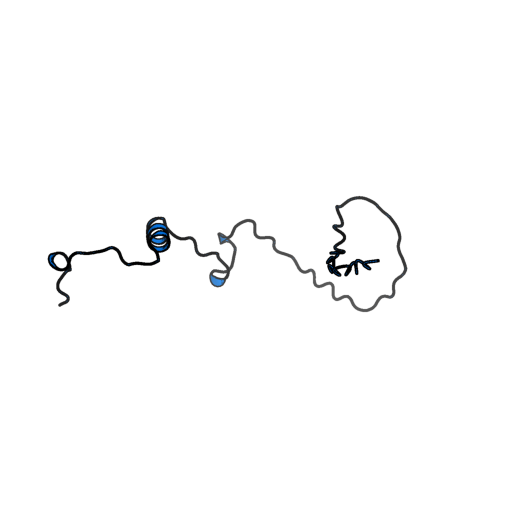028 1.00 88.94 84 GLN A C 1
ATOM 639 O O . GLN A 1 84 ? -22.361 -4.688 19.048 1.00 88.94 84 GLN A O 1
ATOM 644 N N . LYS A 1 85 ? -21.776 -5.279 16.964 1.00 89.00 85 LYS A N 1
ATOM 645 C CA . LYS A 1 85 ? -22.575 -6.509 16.965 1.00 89.00 85 LYS A CA 1
ATOM 646 C C . LYS A 1 85 ? -22.029 -7.460 18.032 1.00 89.00 85 LYS A C 1
ATOM 648 O O . LYS A 1 85 ? -20.833 -7.749 18.057 1.00 89.00 85 LYS A O 1
ATOM 653 N N . LYS A 1 86 ? -22.912 -7.978 18.889 1.00 85.88 86 LYS A N 1
ATOM 654 C CA . LYS A 1 86 ? -22.558 -8.995 19.885 1.00 85.88 86 LYS A CA 1
ATOM 655 C C . LYS A 1 86 ? -22.092 -10.252 19.137 1.00 85.88 86 LYS A C 1
ATOM 657 O O . LYS A 1 86 ? -22.887 -10.850 18.412 1.00 85.88 86 LYS A O 1
ATOM 662 N N . LYS A 1 87 ? -20.811 -10.625 19.264 1.00 78.94 87 LYS A N 1
ATOM 663 C CA . LYS A 1 87 ? -20.324 -11.923 18.767 1.00 78.94 87 LYS A CA 1
ATOM 664 C C . LYS A 1 87 ? -21.104 -13.025 19.499 1.00 78.94 87 LYS A C 1
ATOM 666 O O . LYS A 1 87 ? -21.209 -12.969 20.724 1.00 78.94 87 LYS A O 1
ATOM 671 N N . LYS A 1 88 ? -21.719 -13.926 18.731 1.00 69.44 88 LYS A N 1
ATOM 672 C CA . LYS A 1 88 ? -22.365 -15.147 19.226 1.00 69.44 88 LYS A CA 1
ATOM 673 C C . LYS A 1 88 ? -21.328 -16.245 19.386 1.00 69.44 88 LYS A C 1
ATOM 675 O O . LYS A 1 88 ? -20.375 -16.238 18.575 1.00 69.44 88 LYS A O 1
#

Radius of gyration: 30.42 Å; chains: 1; bounding box: 74×56×56 Å

Foldseek 3Di:
DDDDPPPPPDDPDDDDPDPPPPDDDDDDDDDDDDDDPPPPPPVPPDDPDLVPDDPVPRDDDDDPVRVVCVVVVVDDPDDDPVRDDDDD

Sequence (88 aa):
MYSLSRRVLHTPSIRFTYALVKGGGIAAAPKAPTAGAATITHVQTIFESFDELPKHLRPRVFCDAEMDVIQMGGAAPYVPKHLQKKKK

pLDDT: mean 71.61, std 17.44, range [39.62, 92.88]

Secondary structure (DSSP, 8-state):
--------------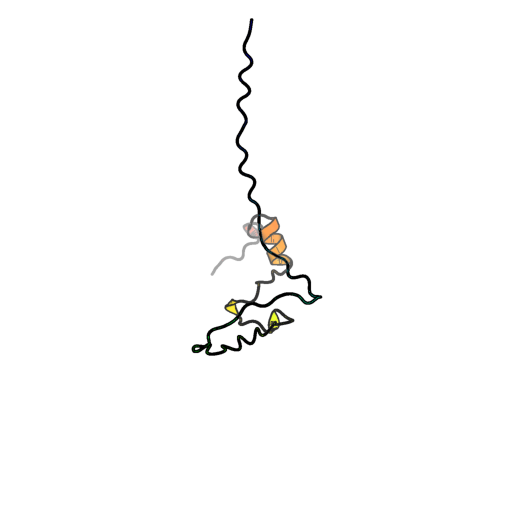--------S------------------------SSGGGS-TTTSPPPPPHHHHHHHHTTTPPPP--GGGS----

Organism: NCBI:txid2761500